Protein AF-A0A527XTD2-F1 (afdb_monomer)

pLDDT: mean 79.9, std 13.15, range [44.97, 97.12]

Radius of gyration: 25.45 Å; Cα contacts (8 Å, |Δi|>4): 52; chains: 1; bounding box: 57×50×64 Å

Structure (mmCIF, N/CA/C/O backbone):
data_AF-A0A527XTD2-F1
#
_entry.id   AF-A0A527XTD2-F1
#
loop_
_atom_site.group_PDB
_atom_site.id
_atom_site.type_symbol
_atom_site.label_atom_id
_atom_site.label_alt_id
_atom_site.label_comp_id
_atom_site.label_asym_id
_atom_site.label_entity_id
_atom_site.label_seq_id
_atom_site.pdbx_PDB_ins_code
_atom_site.Cartn_x
_atom_site.Cartn_y
_atom_site.Cartn_z
_atom_site.occupancy
_atom_site.B_iso_or_equiv
_atom_site.auth_seq_id
_atom_site.auth_comp_id
_atom_site.auth_asym_id
_atom_site.auth_atom_id
_atom_site.pdbx_PDB_model_num
ATOM 1 N N . MET A 1 1 ? 35.564 30.674 -20.885 1.00 44.97 1 MET A N 1
ATOM 2 C CA . MET A 1 1 ? 34.233 30.155 -20.494 1.00 44.97 1 MET A CA 1
ATOM 3 C C . MET A 1 1 ? 33.768 29.179 -21.568 1.00 44.97 1 MET A C 1
ATOM 5 O O . MET A 1 1 ? 33.470 29.627 -22.666 1.00 44.97 1 MET A O 1
ATOM 9 N N . VAL A 1 2 ? 33.778 27.867 -21.309 1.00 53.19 2 VAL A N 1
ATOM 10 C CA . VAL A 1 2 ? 33.254 26.865 -22.258 1.00 53.19 2 VAL A CA 1
ATOM 11 C C . VAL A 1 2 ? 31.771 26.668 -21.955 1.00 53.19 2 VAL A C 1
ATOM 13 O O . VAL A 1 2 ? 31.414 26.250 -20.858 1.00 53.19 2 VAL A O 1
ATOM 16 N N . SER A 1 3 ? 30.913 27.027 -22.908 1.00 56.81 3 SER A N 1
ATOM 17 C CA . SER A 1 3 ? 29.465 26.838 -22.813 1.00 56.81 3 SER A CA 1
ATOM 18 C C . SER A 1 3 ? 29.143 25.357 -23.014 1.00 56.81 3 SER A C 1
ATOM 20 O O . SER A 1 3 ? 29.431 24.798 -24.073 1.00 56.81 3 SER A O 1
ATOM 22 N N . ALA A 1 4 ? 28.588 24.702 -21.993 1.00 55.78 4 ALA A N 1
ATOM 23 C CA . ALA A 1 4 ? 28.132 23.321 -22.093 1.00 55.78 4 ALA A CA 1
ATOM 24 C C . ALA A 1 4 ? 26.935 23.261 -23.054 1.00 55.78 4 ALA A C 1
ATOM 26 O O . ALA A 1 4 ? 25.825 23.681 -22.722 1.00 55.78 4 ALA A O 1
ATOM 27 N N . ALA A 1 5 ? 27.161 22.763 -24.270 1.00 60.53 5 ALA A N 1
ATOM 28 C CA . ALA A 1 5 ? 26.094 22.535 -25.231 1.00 60.53 5 ALA A CA 1
ATOM 29 C C . ALA A 1 5 ? 25.113 21.502 -24.655 1.00 60.53 5 ALA A C 1
ATOM 31 O O . ALA A 1 5 ? 25.454 20.336 -24.458 1.00 60.53 5 ALA A O 1
ATOM 32 N N . SER A 1 6 ? 23.884 21.933 -24.372 1.00 61.59 6 SER A N 1
ATOM 33 C CA . SER A 1 6 ? 22.807 21.030 -23.972 1.00 61.59 6 SER A CA 1
ATOM 34 C C . SER A 1 6 ? 22.516 20.054 -25.118 1.00 61.59 6 SER A C 1
ATOM 36 O O . SER A 1 6 ? 21.973 20.428 -26.160 1.00 61.59 6 SER A O 1
ATOM 38 N N . VAL A 1 7 ? 22.902 18.787 -24.948 1.00 65.69 7 VAL A N 1
ATOM 39 C CA . VAL A 1 7 ? 22.606 17.718 -25.910 1.00 65.69 7 VAL A CA 1
ATOM 40 C C . VAL A 1 7 ? 21.104 17.456 -25.863 1.00 65.69 7 VAL A C 1
ATOM 42 O O . VAL A 1 7 ? 20.610 16.641 -25.085 1.00 65.69 7 VAL A O 1
ATOM 45 N N . ARG A 1 8 ? 20.338 18.179 -26.683 1.00 72.19 8 ARG A N 1
ATOM 46 C CA . ARG A 1 8 ? 18.925 17.860 -26.883 1.00 72.19 8 ARG A CA 1
ATOM 47 C C . ARG A 1 8 ? 18.860 16.494 -27.565 1.00 72.19 8 ARG A C 1
ATOM 49 O O . ARG A 1 8 ? 19.473 16.328 -28.622 1.00 72.19 8 ARG A O 1
ATOM 56 N N . PRO A 1 9 ? 18.125 15.515 -27.014 1.00 67.62 9 PRO A N 1
ATOM 57 C CA . PRO A 1 9 ? 18.068 14.193 -27.612 1.00 67.62 9 PRO A CA 1
ATOM 58 C C . PRO A 1 9 ? 17.537 14.302 -29.041 1.00 67.62 9 PRO A C 1
ATOM 60 O O . PRO A 1 9 ? 16.529 14.973 -29.296 1.00 67.62 9 PRO A O 1
ATOM 63 N N . SER A 1 10 ? 18.236 13.668 -29.982 1.00 80.75 10 SER A N 1
ATOM 64 C CA . SER A 1 10 ? 17.838 13.671 -31.385 1.00 80.75 10 SER A CA 1
ATOM 65 C C . SER A 1 10 ? 16.501 12.927 -31.561 1.00 80.75 10 SER A C 1
ATOM 67 O O . SER A 1 10 ? 16.182 12.020 -30.781 1.00 80.75 10 SER A O 1
ATOM 69 N N . PRO A 1 11 ? 15.684 13.269 -32.576 1.00 78.06 11 PRO A N 1
ATOM 70 C CA . PRO A 1 11 ? 14.425 12.568 -32.856 1.00 78.06 11 PRO A CA 1
ATOM 71 C C . PRO A 1 11 ? 14.591 11.044 -32.996 1.00 78.06 11 PRO A C 1
ATOM 73 O O . PRO A 1 11 ? 13.721 10.282 -32.577 1.00 78.06 11 PRO A O 1
ATOM 76 N N . LEU A 1 12 ? 15.743 10.600 -33.509 1.00 78.38 12 LEU A N 1
ATOM 77 C CA . LEU A 1 12 ? 16.108 9.189 -33.643 1.00 78.38 12 LEU A CA 1
ATOM 78 C C . LEU A 1 12 ? 16.370 8.520 -32.284 1.00 78.38 12 LEU A C 1
ATOM 80 O O . LEU A 1 12 ? 15.894 7.408 -32.053 1.00 78.38 12 LEU A O 1
ATOM 84 N N . ALA A 1 13 ? 17.059 9.204 -31.362 1.00 78.75 13 ALA A N 1
ATOM 85 C CA . ALA A 1 13 ? 17.282 8.708 -30.003 1.00 78.75 13 ALA A CA 1
ATOM 86 C C . ALA A 1 13 ? 15.956 8.548 -29.237 1.00 78.75 13 ALA A C 1
ATOM 88 O O . ALA A 1 13 ? 15.721 7.511 -28.615 1.00 78.75 13 ALA A O 1
ATOM 89 N N . ARG A 1 14 ? 15.033 9.516 -29.363 1.00 79.50 14 ARG A N 1
ATOM 90 C CA . ARG A 1 14 ? 13.682 9.420 -28.774 1.00 79.50 14 ARG A CA 1
ATOM 91 C C . ARG A 1 14 ? 12.882 8.235 -29.318 1.00 79.50 14 ARG A C 1
ATOM 93 O O . ARG A 1 14 ? 12.170 7.582 -28.557 1.00 79.50 14 ARG A O 1
ATOM 100 N N . ARG A 1 15 ? 12.995 7.942 -30.619 1.00 81.81 15 ARG A N 1
ATOM 101 C CA . ARG A 1 15 ? 12.290 6.812 -31.244 1.00 81.81 15 ARG A CA 1
ATOM 102 C C . ARG A 1 15 ? 12.807 5.472 -30.719 1.00 81.81 15 ARG A C 1
ATOM 104 O O . ARG A 1 15 ? 11.998 4.623 -30.370 1.00 81.81 15 ARG A O 1
ATOM 111 N N . ARG A 1 16 ? 14.129 5.326 -30.565 1.00 85.94 16 ARG A N 1
ATOM 112 C CA . ARG A 1 16 ? 14.755 4.122 -29.988 1.00 85.94 16 ARG A CA 1
ATOM 113 C C . ARG A 1 16 ? 14.298 3.856 -28.553 1.00 85.94 16 ARG A C 1
ATOM 115 O O . ARG A 1 16 ? 13.923 2.730 -28.252 1.00 85.94 16 ARG A O 1
ATOM 122 N N . VAL A 1 17 ? 14.258 4.883 -27.700 1.00 87.94 17 VAL A N 1
ATOM 123 C CA . VAL A 1 17 ? 13.794 4.746 -26.305 1.00 87.94 17 VAL A CA 1
ATOM 124 C C . VAL A 1 17 ? 12.325 4.320 -26.238 1.00 87.94 17 VAL A C 1
ATOM 126 O O . VAL A 1 17 ? 11.989 3.421 -25.474 1.00 87.94 17 VAL A O 1
ATOM 129 N N . ARG A 1 18 ? 11.447 4.911 -27.060 1.00 87.69 18 ARG A N 1
ATOM 130 C CA . ARG A 1 18 ? 10.028 4.511 -27.118 1.00 87.69 18 ARG A CA 1
ATOM 131 C C . ARG A 1 18 ? 9.857 3.058 -27.551 1.00 87.69 18 ARG A C 1
ATOM 133 O O . ARG A 1 18 ? 9.064 2.338 -26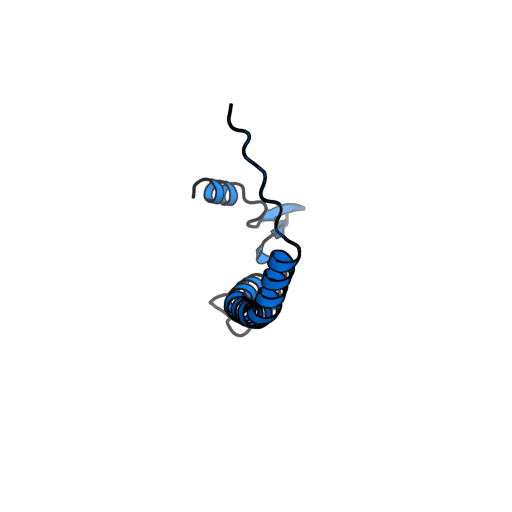.957 1.00 87.69 18 ARG A O 1
ATOM 140 N N . THR A 1 19 ? 10.606 2.628 -28.563 1.00 89.38 19 THR A N 1
ATOM 141 C CA . THR A 1 19 ? 10.582 1.238 -29.027 1.00 89.38 19 THR A CA 1
ATOM 142 C C . THR A 1 19 ? 11.114 0.285 -27.957 1.00 89.38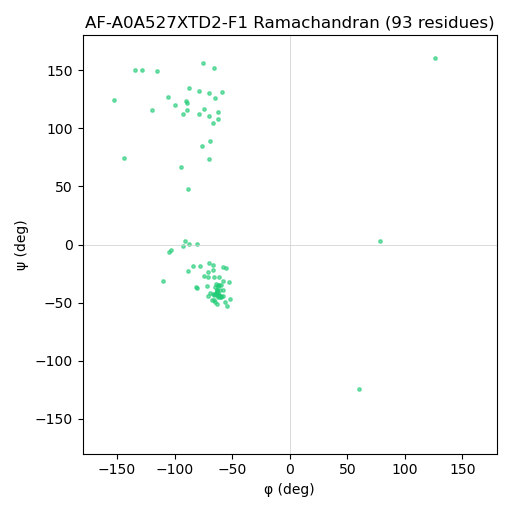 19 THR A C 1
ATOM 144 O O . THR A 1 19 ? 10.482 -0.732 -27.705 1.00 89.38 19 THR A O 1
ATOM 147 N N . ALA A 1 20 ? 12.201 0.636 -27.263 1.00 91.06 20 ALA A N 1
ATOM 148 C CA . ALA A 1 20 ? 12.708 -0.153 -26.140 1.00 91.06 20 ALA A CA 1
ATOM 149 C C . ALA A 1 20 ? 11.654 -0.313 -25.031 1.00 91.06 20 ALA A C 1
ATOM 151 O O . ALA A 1 20 ? 11.429 -1.425 -24.564 1.00 91.06 20 ALA A O 1
ATOM 152 N N . TRP A 1 21 ? 10.948 0.764 -24.670 1.00 95.38 21 TRP A N 1
ATOM 153 C CA . TRP A 1 21 ? 9.842 0.698 -23.712 1.00 95.38 21 TRP A CA 1
ATOM 154 C C . TRP A 1 21 ? 8.680 -0.166 -24.194 1.00 95.38 21 TRP A C 1
ATOM 156 O O . TRP A 1 21 ? 8.133 -0.904 -23.391 1.00 95.38 21 TRP A O 1
ATOM 166 N N . LEU A 1 22 ? 8.319 -0.135 -25.478 1.00 94.75 22 LEU A N 1
ATOM 167 C CA . LEU A 1 22 ? 7.269 -1.010 -26.016 1.00 94.75 22 LEU A CA 1
ATOM 168 C C . LEU A 1 22 ? 7.615 -2.500 -25.868 1.00 94.75 22 LEU A C 1
ATOM 170 O O . LEU A 1 22 ? 6.722 -3.302 -25.616 1.00 94.75 22 LEU A O 1
ATOM 174 N N . PHE A 1 23 ? 8.895 -2.861 -25.981 1.00 92.94 23 PHE A N 1
ATOM 175 C CA . PHE A 1 23 ? 9.353 -4.237 -25.769 1.00 92.94 23 PHE A CA 1
ATOM 176 C C . PHE A 1 23 ? 9.518 -4.596 -24.284 1.00 92.94 23 PHE A C 1
ATOM 178 O O . PHE A 1 23 ? 9.203 -5.715 -23.889 1.00 92.94 23 PHE A O 1
ATOM 185 N N . LEU A 1 24 ? 9.985 -3.661 -23.452 1.00 95.44 24 LEU A N 1
ATOM 186 C CA . LEU A 1 24 ? 10.249 -3.892 -22.025 1.00 95.44 24 LEU A CA 1
ATOM 187 C C . LEU A 1 24 ? 8.996 -3.800 -21.147 1.00 95.44 24 LEU A C 1
ATOM 189 O O . LEU A 1 24 ? 8.870 -4.553 -20.184 1.00 95.44 24 LEU A O 1
ATOM 193 N N . ALA A 1 25 ? 8.069 -2.894 -21.463 1.00 96.31 25 ALA A N 1
ATOM 194 C CA . ALA A 1 25 ? 6.855 -2.650 -20.689 1.00 96.31 25 ALA A CA 1
ATOM 195 C C . ALA A 1 25 ? 6.043 -3.920 -20.392 1.00 96.31 25 ALA A C 1
ATOM 197 O O . ALA A 1 25 ? 5.687 -4.087 -19.229 1.00 96.31 25 ALA A O 1
ATOM 198 N N . PRO A 1 26 ? 5.768 -4.835 -21.345 1.00 95.56 26 PRO A N 1
ATOM 199 C CA . PRO A 1 26 ? 5.003 -6.042 -21.032 1.00 95.56 26 PRO A CA 1
ATOM 200 C C . PRO A 1 26 ? 5.719 -6.952 -20.026 1.00 95.56 26 PRO A C 1
ATOM 202 O O . PRO A 1 26 ? 5.082 -7.465 -19.110 1.00 95.56 26 PRO A O 1
ATOM 205 N N . MET A 1 27 ? 7.043 -7.104 -20.130 1.00 96.56 27 MET A N 1
ATOM 206 C CA . MET A 1 27 ? 7.821 -7.876 -19.157 1.00 96.56 27 MET A CA 1
ATOM 207 C C . MET A 1 27 ? 7.795 -7.218 -17.772 1.00 96.56 27 MET A C 1
ATOM 209 O O . MET A 1 27 ? 7.507 -7.879 -16.774 1.00 96.56 27 MET A O 1
ATOM 213 N N . LEU A 1 28 ? 8.070 -5.912 -17.708 1.00 96.75 28 LEU A N 1
ATOM 214 C CA . LEU A 1 28 ? 8.056 -5.151 -16.457 1.00 96.75 28 LEU A CA 1
ATOM 215 C C . LEU A 1 28 ? 6.666 -5.136 -15.817 1.00 96.75 28 LEU A C 1
ATOM 217 O O . LEU A 1 28 ? 6.558 -5.190 -14.596 1.00 96.75 28 LEU A O 1
ATOM 221 N N . PHE A 1 29 ? 5.612 -5.106 -16.630 1.00 97.12 29 PHE A N 1
ATOM 222 C CA . PHE A 1 29 ? 4.235 -5.184 -16.166 1.00 97.12 29 PHE A CA 1
ATOM 223 C C . PHE A 1 29 ? 3.955 -6.525 -15.490 1.00 97.12 29 PHE A C 1
ATOM 225 O O . PHE A 1 29 ? 3.503 -6.533 -14.349 1.00 97.12 29 PHE A O 1
ATOM 232 N N . VAL A 1 30 ? 4.277 -7.652 -16.136 1.00 97.00 30 VAL A N 1
ATOM 233 C CA . VAL A 1 30 ? 4.081 -8.978 -15.522 1.00 97.00 30 VAL A CA 1
ATOM 234 C C . VAL A 1 30 ? 4.890 -9.100 -14.234 1.00 97.00 30 VAL A C 1
ATOM 236 O O . VAL A 1 30 ? 4.351 -9.536 -13.219 1.00 97.00 30 VAL A O 1
ATOM 239 N N . LEU A 1 31 ? 6.152 -8.663 -14.239 1.00 96.69 31 LEU A N 1
ATOM 240 C CA . LEU A 1 31 ? 6.993 -8.679 -13.043 1.00 96.69 31 LEU A CA 1
ATOM 241 C C . LEU A 1 31 ? 6.388 -7.831 -11.914 1.00 96.69 31 LEU A C 1
ATOM 243 O O . LEU A 1 31 ? 6.311 -8.290 -10.778 1.00 96.69 31 LEU A O 1
ATOM 247 N N . GLY A 1 32 ? 5.921 -6.622 -12.233 1.00 96.69 32 GLY A N 1
ATOM 248 C CA . GLY A 1 32 ? 5.271 -5.726 -11.282 1.00 96.69 32 GLY A CA 1
ATOM 249 C C . GLY A 1 32 ? 3.977 -6.307 -10.718 1.00 96.69 32 GLY A C 1
ATOM 250 O O . GLY A 1 32 ? 3.742 -6.206 -9.519 1.00 96.69 32 GLY A O 1
ATOM 251 N N . VAL A 1 33 ? 3.167 -6.973 -11.544 1.00 96.69 33 VAL A N 1
ATOM 252 C CA . VAL A 1 33 ? 1.935 -7.638 -11.095 1.00 96.69 33 VAL A CA 1
ATOM 253 C C . VAL A 1 33 ? 2.252 -8.824 -10.189 1.00 96.69 33 VAL A C 1
ATOM 255 O O . VAL A 1 33 ? 1.668 -8.934 -9.115 1.00 96.69 33 VAL A O 1
ATOM 258 N N . VAL A 1 34 ? 3.188 -9.693 -10.574 1.00 95.81 34 VAL A N 1
ATOM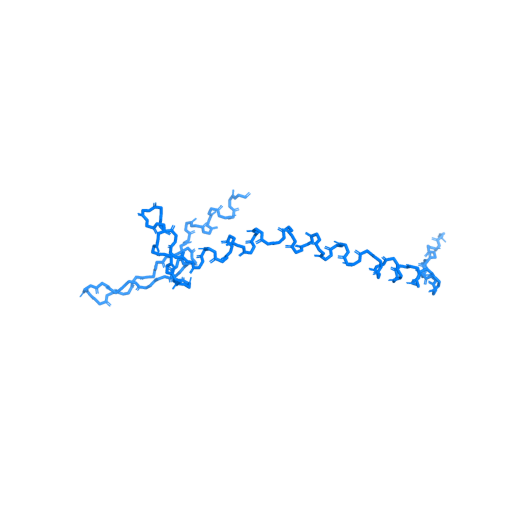 259 C CA . VAL A 1 34 ? 3.558 -10.873 -9.775 1.00 95.81 34 VAL A CA 1
ATOM 260 C C . VAL A 1 34 ? 4.178 -10.464 -8.439 1.00 95.81 34 VAL A C 1
ATOM 262 O O . VAL A 1 34 ? 3.836 -11.044 -7.411 1.00 95.81 34 VAL A O 1
ATOM 265 N N . ALA A 1 35 ? 5.043 -9.447 -8.434 1.00 93.81 35 ALA A N 1
ATOM 266 C CA . ALA A 1 35 ? 5.641 -8.914 -7.212 1.00 93.81 35 ALA A CA 1
ATOM 267 C C . ALA A 1 35 ? 4.632 -8.125 -6.358 1.00 93.81 35 ALA A C 1
ATOM 269 O O . ALA A 1 35 ? 4.671 -8.193 -5.132 1.00 93.81 35 ALA A O 1
ATOM 270 N N . GLY A 1 36 ? 3.709 -7.397 -6.990 1.00 94.81 36 GLY A N 1
ATOM 271 C CA . GLY A 1 36 ? 2.667 -6.626 -6.313 1.00 94.81 36 GLY A CA 1
ATOM 272 C C . GLY A 1 36 ? 1.543 -7.492 -5.745 1.00 94.81 36 GLY A C 1
ATOM 273 O O . GLY A 1 36 ? 0.935 -7.123 -4.745 1.00 94.81 36 GLY A O 1
ATOM 274 N N . TRP A 1 37 ? 1.285 -8.664 -6.328 1.00 93.12 37 TRP A N 1
ATOM 275 C CA . TRP A 1 37 ? 0.233 -9.581 -5.892 1.00 93.12 37 TRP A CA 1
ATOM 276 C C . TRP A 1 37 ? 0.302 -9.987 -4.408 1.00 93.12 37 TRP A C 1
ATOM 278 O O . TRP A 1 37 ? -0.706 -9.819 -3.717 1.00 93.12 37 TRP A O 1
ATOM 288 N N . PRO A 1 38 ? 1.432 -10.490 -3.862 1.00 90.62 38 PRO A N 1
ATOM 289 C CA . PRO A 1 38 ? 1.514 -10.827 -2.441 1.00 90.62 38 PRO A CA 1
ATOM 290 C C . PRO A 1 38 ? 1.315 -9.601 -1.545 1.00 90.62 38 PRO A C 1
ATOM 292 O O . PRO A 1 38 ? 0.665 -9.711 -0.510 1.00 90.62 38 PRO A O 1
ATOM 295 N N . PHE A 1 39 ? 1.799 -8.427 -1.962 1.00 88.88 39 PHE A N 1
ATOM 296 C CA . PHE A 1 39 ? 1.606 -7.183 -1.220 1.00 88.88 39 PHE A CA 1
ATOM 297 C C . PHE A 1 39 ? 0.130 -6.771 -1.172 1.00 88.88 39 PHE A C 1
ATOM 299 O O . PHE A 1 39 ? -0.405 -6.512 -0.096 1.00 88.88 39 PHE A O 1
ATOM 306 N N . LEU A 1 40 ? -0.556 -6.784 -2.319 1.00 88.50 40 LEU A N 1
ATOM 307 C CA . LEU A 1 40 ? -1.992 -6.514 -2.395 1.00 88.50 40 LEU A CA 1
ATOM 308 C C . LEU A 1 40 ? -2.800 -7.510 -1.563 1.00 88.50 40 LEU A C 1
ATOM 310 O O . LEU A 1 40 ? -3.791 -7.120 -0.957 1.00 88.50 40 LEU A O 1
ATOM 314 N N . ARG A 1 41 ? -2.366 -8.773 -1.482 1.00 84.38 41 ARG A N 1
ATOM 315 C CA . ARG A 1 41 ? -2.964 -9.763 -0.575 1.00 84.38 41 ARG A CA 1
ATOM 316 C C . ARG A 1 41 ? -2.828 -9.364 0.886 1.00 84.38 41 ARG A C 1
ATOM 318 O O . ARG A 1 41 ? -3.808 -9.462 1.612 1.00 84.38 41 ARG A O 1
ATOM 325 N N . THR A 1 42 ? -1.651 -8.916 1.314 1.00 83.50 42 THR A N 1
ATOM 326 C CA . THR A 1 42 ? -1.438 -8.447 2.690 1.00 83.50 42 THR A CA 1
ATOM 327 C C . THR A 1 42 ? -2.321 -7.245 3.004 1.00 83.50 42 THR A C 1
ATOM 329 O O . THR A 1 42 ? -2.973 -7.229 4.043 1.00 83.50 42 THR A O 1
ATOM 332 N N . VAL A 1 43 ? -2.397 -6.283 2.079 1.00 85.94 43 VAL A N 1
ATOM 333 C CA . VAL A 1 43 ? -3.295 -5.126 2.200 1.00 85.94 43 VAL A CA 1
ATOM 334 C C . VAL A 1 43 ? -4.758 -5.573 2.231 1.00 85.94 43 VAL A C 1
ATOM 336 O O . VAL A 1 43 ? -5.522 -5.087 3.042 1.00 85.94 43 VAL A O 1
ATOM 339 N N . TYR A 1 44 ? -5.174 -6.532 1.406 1.00 83.25 44 TYR A N 1
ATOM 340 C CA . TYR A 1 44 ? -6.537 -7.071 1.443 1.00 83.25 44 TYR A CA 1
ATOM 341 C C . TYR A 1 44 ? -6.851 -7.745 2.789 1.00 83.25 44 TYR A C 1
ATOM 343 O O . TYR A 1 44 ? -7.912 -7.523 3.372 1.00 83.25 44 TYR A O 1
ATOM 351 N N . TYR A 1 45 ? -5.918 -8.542 3.313 1.00 79.88 45 TYR A N 1
ATOM 352 C CA . TYR A 1 45 ? -6.098 -9.220 4.594 1.00 79.88 45 TYR A CA 1
ATOM 353 C C . TYR A 1 45 ? -6.165 -8.258 5.776 1.00 79.88 45 TYR A C 1
ATOM 355 O O . TYR A 1 45 ? -6.853 -8.571 6.739 1.00 79.88 45 TYR A O 1
ATOM 363 N N . SER A 1 46 ? -5.535 -7.084 5.709 1.00 80.00 46 SER A N 1
ATOM 364 C CA . SER A 1 46 ? -5.636 -6.101 6.791 1.00 80.00 46 SER A CA 1
ATOM 365 C C . SER A 1 46 ? -7.024 -5.455 6.911 1.00 80.00 46 SER A C 1
ATOM 367 O O . SER A 1 46 ? -7.343 -4.910 7.964 1.00 80.00 46 SER A O 1
ATOM 369 N N . PHE A 1 47 ? -7.879 -5.569 5.887 1.00 80.88 47 PHE A N 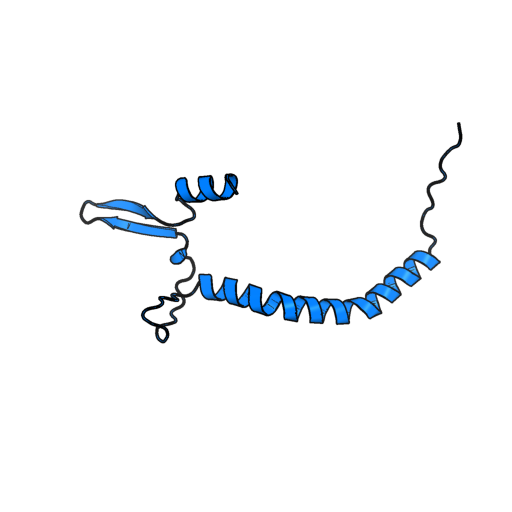1
ATOM 370 C CA . PHE A 1 47 ? -9.306 -5.195 5.941 1.00 80.88 47 PHE A CA 1
ATOM 371 C C . PHE A 1 47 ? -10.231 -6.350 6.362 1.00 80.88 47 PHE A C 1
ATOM 373 O O . PHE A 1 47 ? -11.457 -6.215 6.354 1.00 80.88 47 PHE A O 1
ATOM 380 N N . THR A 1 48 ? -9.669 -7.513 6.684 1.00 73.88 48 THR A N 1
ATOM 381 C CA . THR A 1 48 ? -10.421 -8.717 7.050 1.00 73.88 48 THR A CA 1
ATOM 382 C C . THR A 1 48 ? -10.124 -9.087 8.507 1.00 73.88 48 THR A C 1
ATOM 384 O O . THR A 1 48 ? -9.023 -8.824 8.988 1.00 73.88 48 THR A O 1
ATOM 387 N N . ASP A 1 49 ? -11.082 -9.686 9.219 1.00 66.56 49 ASP A N 1
ATOM 388 C CA . ASP A 1 49 ? -10.877 -10.174 10.590 1.00 66.56 49 ASP A CA 1
ATOM 389 C C . ASP A 1 49 ? -10.080 -11.480 10.548 1.00 66.56 49 ASP A C 1
ATOM 391 O O . ASP A 1 49 ? -10.615 -12.584 10.452 1.00 66.56 49 ASP A O 1
ATOM 395 N N . ALA A 1 50 ? -8.760 -11.345 10.483 1.00 57.62 50 ALA A N 1
ATOM 396 C CA . ALA A 1 50 ? -7.834 -12.461 10.548 1.00 57.62 50 ALA A CA 1
ATOM 397 C C . ALA A 1 50 ? -7.371 -12.656 11.998 1.00 57.62 50 ALA A C 1
ATOM 399 O O . ALA A 1 50 ? -6.201 -12.446 12.322 1.00 57.62 50 ALA A O 1
ATOM 400 N N . SER A 1 51 ? -8.283 -13.054 12.884 1.00 55.69 51 SER A N 1
ATOM 401 C CA . SER A 1 51 ? -7.915 -13.513 14.224 1.00 55.69 51 SER A CA 1
ATOM 402 C C . SER A 1 51 ? -7.209 -14.872 14.137 1.00 55.69 51 SER A C 1
ATOM 404 O O . SER A 1 51 ? -7.714 -15.804 13.512 1.00 55.69 51 SER A O 1
ATOM 406 N N . LEU A 1 52 ? -6.045 -15.023 14.790 1.00 51.03 52 LEU A N 1
ATOM 407 C CA . LEU A 1 52 ? -5.326 -16.309 14.869 1.00 51.03 52 LEU A CA 1
ATOM 408 C C . LEU A 1 52 ? -6.178 -17.434 15.489 1.00 51.03 52 LEU A C 1
ATOM 410 O O . LEU A 1 52 ? -5.847 -18.605 15.315 1.00 51.03 52 LEU A O 1
ATOM 414 N N . ALA A 1 53 ? -7.241 -17.083 16.219 1.00 55.44 53 ALA A N 1
ATOM 415 C CA . ALA A 1 53 ? -8.140 -18.030 16.865 1.00 55.44 53 ALA A CA 1
ATOM 416 C C . ALA A 1 53 ? -9.240 -18.572 15.935 1.00 55.44 53 ALA A C 1
ATOM 418 O O . ALA A 1 53 ? -9.803 -19.616 16.246 1.00 55.44 53 ALA A O 1
ATOM 419 N N . ASP A 1 54 ? -9.528 -17.905 14.810 1.00 52.59 54 ASP A N 1
ATOM 420 C CA . ASP A 1 54 ? -10.693 -18.219 13.974 1.00 52.59 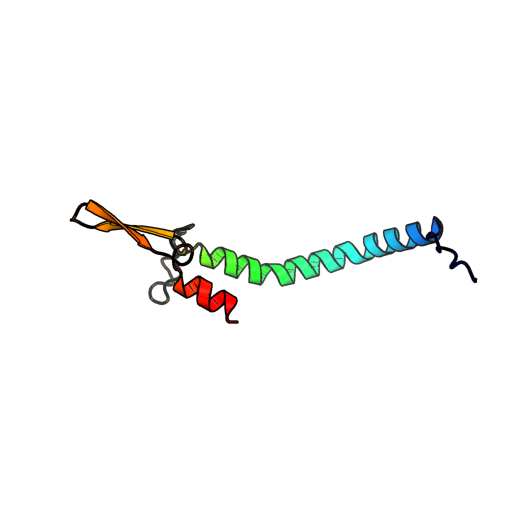54 ASP A CA 1
ATOM 421 C C . ASP A 1 54 ? -10.381 -18.033 12.478 1.00 52.59 54 ASP A C 1
ATOM 423 O O . ASP A 1 54 ? -10.775 -17.077 11.812 1.00 52.59 54 ASP A O 1
ATOM 427 N N . LEU A 1 55 ? -9.616 -18.980 11.925 1.00 54.53 55 LEU A N 1
ATOM 428 C CA . LEU A 1 55 ? -9.179 -18.954 10.522 1.00 54.53 55 LEU A CA 1
ATOM 429 C C . LEU A 1 55 ? -10.336 -19.114 9.512 1.00 54.53 55 LEU A C 1
ATOM 431 O O . LEU A 1 55 ? -10.181 -18.693 8.361 1.00 54.53 55 LEU A O 1
AT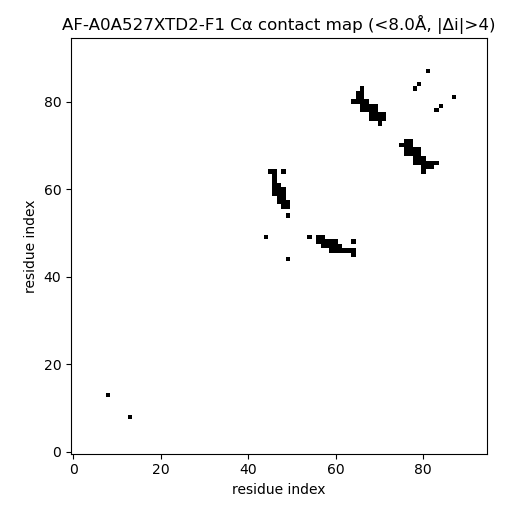OM 435 N N . ASP A 1 56 ? -11.467 -19.690 9.940 1.00 52.81 56 ASP A N 1
ATOM 436 C CA . ASP A 1 56 ? -12.670 -19.925 9.124 1.00 52.81 56 ASP A CA 1
ATOM 437 C C . ASP A 1 56 ? -13.651 -18.739 9.132 1.00 52.81 56 ASP A C 1
ATOM 439 O O . ASP A 1 56 ? -14.406 -18.552 8.174 1.00 52.81 56 ASP A O 1
ATOM 443 N N . ALA A 1 57 ? -13.611 -17.876 10.151 1.00 53.22 57 ALA A N 1
ATOM 444 C CA . ALA A 1 57 ? -14.486 -16.709 10.273 1.00 53.22 57 ALA A CA 1
ATOM 445 C C . ALA A 1 57 ? -13.894 -15.474 9.576 1.00 53.22 57 ALA A C 1
ATOM 447 O O . ALA A 1 57 ? -13.863 -14.381 10.133 1.00 53.22 57 ALA A O 1
ATOM 448 N N . ARG A 1 58 ? -13.420 -15.640 8.335 1.00 56.72 58 ARG A N 1
ATOM 449 C CA . ARG A 1 58 ? -12.812 -14.570 7.533 1.00 56.72 58 ARG A CA 1
ATOM 450 C C . ARG A 1 58 ? -13.873 -13.552 7.094 1.00 56.72 58 ARG A C 1
ATOM 452 O O . ARG A 1 58 ? -14.297 -13.539 5.938 1.00 56.72 58 ARG A O 1
ATOM 459 N N . GLN A 1 59 ? -14.332 -12.725 8.026 1.00 65.12 59 GLN A N 1
ATOM 460 C CA . GLN A 1 59 ? -15.324 -11.691 7.776 1.00 65.12 59 GLN A CA 1
ATOM 461 C C . GLN A 1 59 ? -14.637 -10.406 7.328 1.00 65.12 59 GLN A C 1
ATOM 463 O O . GLN A 1 59 ? -13.614 -9.987 7.869 1.00 65.12 59 GLN A O 1
ATOM 468 N N . TRP A 1 60 ? -15.186 -9.792 6.286 1.00 71.81 60 TRP A N 1
ATOM 469 C CA . TRP A 1 60 ? -14.748 -8.480 5.838 1.00 71.81 60 TRP A CA 1
ATOM 470 C C . TRP A 1 60 ? -15.185 -7.437 6.869 1.00 71.81 60 TRP A C 1
ATOM 472 O O . TRP A 1 60 ? -16.378 -7.169 6.994 1.00 71.81 60 TRP A O 1
ATOM 482 N N . VAL A 1 61 ? -14.225 -6.855 7.586 1.00 75.62 61 VAL A N 1
ATOM 483 C CA . VAL A 1 61 ? -14.462 -5.839 8.632 1.00 75.62 61 VAL A CA 1
ATOM 484 C C . VAL A 1 61 ? -14.130 -4.423 8.161 1.00 75.62 61 VAL A C 1
ATOM 486 O O . VAL A 1 61 ? -14.376 -3.444 8.856 1.00 75.62 61 VAL A O 1
ATOM 489 N N . GLY A 1 62 ? -13.595 -4.275 6.946 1.00 78.75 62 GLY A N 1
ATOM 490 C CA . GLY A 1 62 ? -13.292 -2.968 6.377 1.00 78.75 62 GLY A CA 1
ATOM 491 C C . GLY A 1 62 ? -12.295 -2.195 7.243 1.00 78.75 62 GLY A C 1
ATOM 492 O O . GLY A 1 62 ? -11.188 -2.665 7.493 1.00 78.75 62 GLY A O 1
ATOM 493 N N . PHE A 1 63 ? -12.670 -0.986 7.666 1.00 80.12 63 PHE A N 1
ATOM 494 C CA . PHE A 1 63 ? -11.787 -0.078 8.407 1.00 80.12 63 PHE A CA 1
ATOM 495 C C . PHE A 1 63 ? -11.803 -0.272 9.924 1.00 80.12 63 PHE A C 1
ATOM 497 O O . PHE A 1 63 ? -11.045 0.416 10.610 1.00 80.12 63 PHE A O 1
ATOM 504 N N . ASP A 1 64 ? -12.586 -1.215 10.444 1.00 77.75 64 ASP A N 1
ATOM 505 C CA . ASP A 1 64 ? -12.729 -1.414 11.890 1.00 77.75 64 ASP A CA 1
ATOM 506 C C . ASP A 1 64 ? -11.391 -1.787 12.561 1.00 77.75 64 ASP A C 1
ATOM 508 O O . ASP A 1 64 ? -11.131 -1.390 13.693 1.00 77.75 64 ASP A O 1
ATOM 512 N N . ASN A 1 65 ? -10.475 -2.431 11.823 1.00 78.75 65 ASN A N 1
ATOM 513 C CA . ASN A 1 65 ? -9.101 -2.719 12.268 1.00 78.75 65 ASN A CA 1
ATOM 514 C C . ASN A 1 65 ? -8.221 -1.464 12.455 1.00 78.75 65 ASN A C 1
ATOM 516 O O . ASN A 1 65 ? -7.162 -1.527 13.079 1.00 78.75 65 ASN A O 1
ATOM 520 N N . TYR A 1 66 ? -8.614 -0.329 11.877 1.00 80.38 66 TYR A N 1
A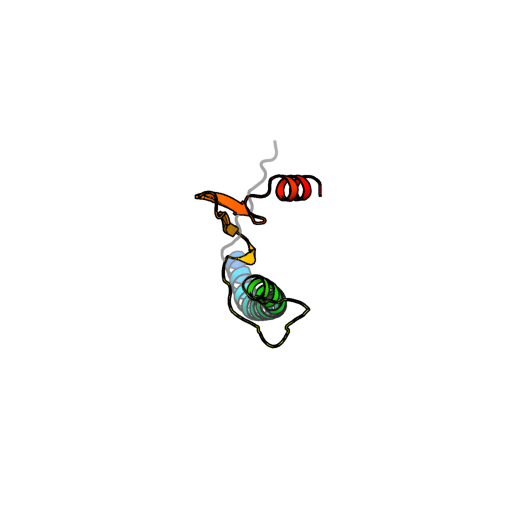TOM 521 C CA . TYR A 1 66 ? -7.834 0.912 11.864 1.00 80.38 66 TYR A CA 1
ATOM 522 C C . TYR A 1 66 ? -8.451 2.011 12.727 1.00 80.38 66 TYR A C 1
ATOM 524 O O . TYR A 1 66 ? -7.718 2.850 13.263 1.00 80.38 66 TYR A O 1
ATOM 532 N N . PHE A 1 67 ? -9.779 2.023 12.839 1.00 82.69 67 PHE A N 1
ATOM 533 C CA . PHE A 1 67 ? -10.537 3.010 13.594 1.00 82.69 67 PHE A CA 1
ATOM 534 C C . PHE A 1 67 ? -11.853 2.408 14.086 1.00 82.69 67 PHE A C 1
ATOM 536 O O . PHE A 1 67 ? -12.671 1.956 13.290 1.00 82.69 67 PHE A O 1
ATOM 543 N N . SER A 1 68 ? -12.076 2.470 15.393 1.00 79.94 68 SER A N 1
ATOM 544 C CA . SER A 1 68 ? -13.294 2.010 16.047 1.00 79.94 68 SER A CA 1
ATOM 545 C C . SER A 1 68 ? -13.781 3.044 17.066 1.00 79.94 68 SER A C 1
ATOM 547 O O . SER A 1 68 ? -13.003 3.813 17.639 1.00 79.94 68 SER A O 1
ATOM 549 N N . VAL A 1 69 ? -15.097 3.095 17.275 1.00 79.31 69 VAL A N 1
ATOM 550 C CA . VAL A 1 69 ? -15.723 3.975 18.268 1.00 79.31 69 VAL A CA 1
ATOM 551 C C . VAL A 1 69 ? -16.477 3.115 19.269 1.00 79.31 69 VAL A C 1
ATOM 553 O O . VAL A 1 69 ? -17.450 2.448 18.922 1.00 79.31 69 VAL A O 1
ATOM 556 N N . LEU A 1 70 ? -16.035 3.145 20.522 1.00 78.69 70 LEU A N 1
ATOM 557 C CA . LEU A 1 70 ? -16.642 2.401 21.618 1.00 78.69 70 LEU A CA 1
ATOM 558 C C . LEU A 1 70 ? -17.549 3.329 22.428 1.00 78.69 70 LEU A C 1
ATOM 560 O O . LEU A 1 70 ? -17.096 4.317 23.011 1.00 78.69 70 LEU A O 1
ATOM 564 N N . THR A 1 71 ? -18.836 2.993 22.492 1.00 83.12 71 THR A N 1
ATOM 565 C CA . THR A 1 71 ? -19.815 3.701 23.326 1.00 83.12 71 THR A CA 1
ATOM 566 C C . THR A 1 71 ? -19.911 3.012 24.678 1.00 83.12 71 THR A C 1
ATOM 568 O O . THR A 1 71 ? -20.387 1.881 24.778 1.00 83.12 71 THR A O 1
ATOM 571 N N . LEU A 1 72 ? -19.464 3.683 25.737 1.00 82.38 72 LEU A N 1
ATOM 572 C CA . LEU A 1 72 ? -19.577 3.144 27.089 1.00 82.38 72 LEU A CA 1
ATOM 573 C C . LEU A 1 72 ? -21.023 3.248 27.597 1.00 82.38 72 LEU A C 1
ATOM 575 O O . LEU A 1 72 ? -21.740 4.175 27.214 1.00 82.38 72 LEU A O 1
ATOM 579 N N . PRO A 1 73 ? -21.428 2.403 28.568 1.00 80.06 73 PRO A N 1
ATOM 580 C CA . PRO A 1 73 ? -22.724 2.524 29.247 1.00 80.06 73 PRO A CA 1
ATOM 581 C C . PRO A 1 73 ? -22.967 3.899 29.895 1.00 80.06 73 PRO A C 1
ATOM 583 O O . PRO A 1 73 ? -24.101 4.277 30.157 1.00 80.06 73 PRO A O 1
ATOM 586 N N . SER A 1 74 ? -21.897 4.662 30.141 1.00 84.12 74 SER A N 1
ATOM 587 C CA . SER A 1 74 ? -21.927 6.036 30.651 1.00 84.12 74 SER A CA 1
ATOM 588 C C . SER A 1 74 ? -22.223 7.105 29.587 1.00 84.12 74 SER A C 1
ATOM 590 O O . SER A 1 74 ? -22.217 8.290 29.912 1.00 84.12 74 SER A O 1
ATOM 592 N N . GLY A 1 75 ? -22.430 6.726 28.321 1.00 82.88 75 GLY A N 1
ATOM 593 C CA . GLY A 1 75 ? -22.646 7.647 27.198 1.00 82.88 75 GLY A CA 1
ATOM 594 C C . GLY A 1 75 ? -21.368 8.295 26.649 1.00 82.88 75 GLY A C 1
ATOM 595 O O . GLY A 1 75 ? -21.434 9.128 25.748 1.00 82.88 75 GLY A O 1
ATOM 596 N N . ARG A 1 76 ? -20.191 7.930 27.174 1.00 83.62 76 ARG A N 1
ATOM 597 C CA . ARG A 1 76 ? -18.897 8.412 26.672 1.00 83.62 76 ARG A CA 1
ATOM 598 C C . ARG A 1 76 ? -18.499 7.650 25.408 1.00 83.62 76 ARG A C 1
ATOM 600 O O . ARG A 1 76 ? -18.513 6.422 25.410 1.00 83.62 76 ARG A O 1
ATOM 607 N N . LEU A 1 77 ? -18.088 8.389 24.379 1.00 83.56 77 LEU A N 1
ATOM 608 C CA . LEU A 1 77 ? -17.473 7.845 23.168 1.00 83.56 77 LEU A CA 1
ATOM 609 C C . LEU A 1 77 ? -15.956 7.777 2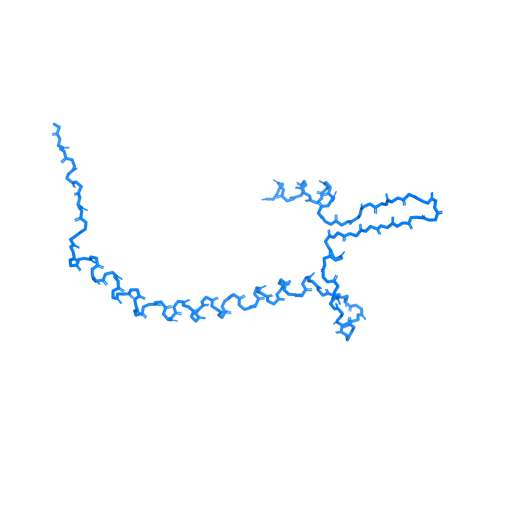3.367 1.00 83.56 77 LEU A C 1
ATOM 611 O O . LEU A 1 77 ? -15.328 8.792 23.679 1.00 83.56 77 LEU A O 1
ATOM 615 N N . LEU A 1 78 ? -15.376 6.591 23.207 1.00 81.00 78 LEU A N 1
ATOM 616 C CA . LEU A 1 78 ? -13.933 6.398 23.114 1.00 81.00 78 LEU A CA 1
ATOM 617 C C . LEU A 1 78 ? -13.577 6.100 21.662 1.00 81.00 78 LEU A C 1
ATOM 619 O O . LEU A 1 78 ? -14.154 5.206 21.051 1.00 81.00 78 LEU A O 1
ATOM 623 N N . TYR A 1 79 ? -12.632 6.865 21.130 1.00 81.56 79 TYR A N 1
ATOM 624 C CA . TYR A 1 79 ? -12.026 6.601 19.834 1.00 81.56 79 TYR A CA 1
ATOM 625 C C . TYR A 1 79 ? -10.824 5.693 20.067 1.00 81.56 79 TYR A C 1
ATOM 627 O O . TYR A 1 79 ? -9.931 6.062 20.831 1.00 81.56 79 TYR A O 1
ATOM 635 N N . ASP A 1 80 ? -10.824 4.525 19.441 1.00 79.56 80 ASP A N 1
ATOM 636 C CA . ASP A 1 80 ? -9.762 3.530 19.552 1.00 79.56 80 ASP A CA 1
ATOM 637 C C . ASP A 1 80 ? -9.298 3.110 18.151 1.00 79.56 80 ASP A C 1
ATOM 639 O O . ASP A 1 80 ? -10.062 3.165 17.185 1.00 79.56 80 ASP A O 1
ATOM 643 N N . GLY A 1 81 ? -8.034 2.724 18.016 1.00 83.38 81 GLY A N 1
ATOM 644 C CA . GLY A 1 81 ? -7.436 2.316 16.746 1.00 83.38 81 GLY A CA 1
ATOM 645 C C . GLY A 1 81 ? -6.156 3.065 16.375 1.00 83.38 81 GLY A C 1
ATOM 646 O O . GLY A 1 81 ? -5.865 4.167 16.843 1.00 83.38 81 GLY A O 1
ATOM 647 N N . LEU A 1 82 ? -5.390 2.451 15.473 1.00 83.88 82 LEU A N 1
ATOM 648 C CA . LEU A 1 82 ? -4.043 2.884 15.080 1.00 83.88 82 LEU A CA 1
ATOM 649 C C . LEU A 1 82 ? -4.001 4.315 14.521 1.00 83.88 82 LEU A C 1
ATOM 651 O O . LEU A 1 82 ? -3.012 5.020 14.692 1.00 83.88 82 LEU A O 1
ATOM 655 N N . LEU A 1 83 ? -5.074 4.760 13.857 1.00 82.81 83 LEU A N 1
ATOM 656 C CA . LEU A 1 83 ? -5.130 6.093 13.250 1.00 82.81 83 LEU A CA 1
ATOM 657 C C . LEU A 1 83 ? -5.223 7.223 14.283 1.00 82.81 83 LEU A C 1
ATOM 659 O O . LEU A 1 83 ? -4.781 8.338 14.000 1.00 82.81 83 LEU A O 1
ATOM 663 N N . VAL A 1 84 ? -5.792 6.940 15.456 1.00 84.19 84 VAL A N 1
ATOM 664 C CA . VAL A 1 84 ? -5.985 7.912 16.541 1.00 84.19 84 VAL A CA 1
ATOM 665 C C . VAL A 1 84 ? -5.002 7.725 17.694 1.00 84.19 84 VAL A C 1
ATOM 667 O O . VAL A 1 84 ? -4.959 8.577 18.580 1.00 84.19 84 VAL A O 1
ATOM 670 N N . ASP A 1 85 ? -4.188 6.664 17.675 1.00 84.62 85 ASP A N 1
ATOM 671 C CA . ASP A 1 85 ? -3.194 6.384 18.709 1.00 84.62 85 ASP A CA 1
ATOM 672 C C . ASP A 1 85 ? -1.918 7.250 18.539 1.00 84.62 85 ASP A C 1
ATOM 674 O O . ASP A 1 85 ? -1.139 7.066 17.593 1.00 84.62 85 ASP A O 1
ATOM 678 N N . PRO A 1 86 ? -1.639 8.189 19.466 1.00 85.56 86 PRO A N 1
ATOM 679 C CA . PRO A 1 86 ? -0.438 9.019 19.417 1.00 85.56 86 PRO A CA 1
ATOM 680 C C . PRO A 1 86 ? 0.854 8.247 19.728 1.00 85.56 86 PRO A C 1
ATOM 682 O O . PRO A 1 86 ? 1.935 8.689 19.324 1.00 85.56 86 PRO A O 1
ATOM 685 N N . VAL A 1 87 ? 0.782 7.124 20.450 1.00 87.00 87 VAL A N 1
ATOM 686 C CA . VAL A 1 87 ? 1.949 6.281 20.752 1.00 87.00 87 VAL A CA 1
ATOM 687 C C . VAL A 1 87 ? 2.408 5.570 19.487 1.00 87.00 87 VAL A C 1
ATOM 689 O O . VAL A 1 87 ? 3.603 5.588 19.181 1.00 87.00 87 VAL A O 1
ATOM 692 N N . TRP A 1 88 ? 1.465 5.021 18.722 1.00 85.94 88 TRP A N 1
ATOM 693 C CA . TRP A 1 88 ? 1.743 4.376 17.443 1.00 85.94 88 TRP A CA 1
ATOM 694 C C . TRP A 1 88 ? 2.475 5.314 16.474 1.00 85.94 88 TRP A C 1
ATOM 696 O O . TRP A 1 88 ? 3.552 4.982 15.977 1.00 85.94 88 TRP A O 1
ATOM 706 N N . TRP A 1 89 ? 1.975 6.540 16.288 1.00 91.25 89 TRP A N 1
ATOM 707 C CA . TRP A 1 89 ? 2.631 7.524 15.418 1.00 91.25 89 TRP A CA 1
ATOM 708 C C . TRP A 1 89 ? 4.009 7.959 15.910 1.00 91.25 89 TRP A C 1
ATOM 710 O O . TRP A 1 89 ? 4.908 8.210 15.106 1.00 91.25 89 TRP A O 1
ATOM 720 N N . ARG A 1 90 ? 4.204 8.032 17.229 1.00 91.00 90 ARG A N 1
ATOM 721 C CA . ARG A 1 90 ? 5.525 8.313 17.796 1.00 91.00 90 ARG A CA 1
ATOM 722 C C . ARG A 1 90 ? 6.513 7.183 17.491 1.00 91.00 90 ARG A C 1
ATOM 724 O O . ARG A 1 90 ? 7.678 7.473 17.246 1.00 91.00 90 ARG A O 1
ATOM 731 N N . ALA A 1 91 ? 6.066 5.927 17.482 1.00 87.06 91 ALA A N 1
ATOM 732 C CA . ALA A 1 91 ? 6.905 4.795 17.098 1.00 87.06 91 ALA A CA 1
ATOM 733 C C . ALA A 1 91 ? 7.303 4.856 15.613 1.00 87.06 91 ALA A C 1
ATOM 735 O O . ALA A 1 91 ? 8.481 4.691 15.319 1.00 87.06 91 ALA A O 1
ATOM 736 N N . VAL A 1 92 ? 6.367 5.184 14.710 1.00 87.50 92 VAL A N 1
ATOM 737 C CA . VAL A 1 92 ? 6.630 5.328 13.260 1.00 87.50 92 VAL A CA 1
ATOM 738 C C . VAL A 1 92 ? 7.711 6.370 12.968 1.00 87.50 92 VAL A C 1
ATOM 740 O O . VAL A 1 92 ? 8.537 6.165 12.087 1.00 87.50 92 VAL A O 1
ATOM 743 N N . TRP A 1 93 ? 7.728 7.482 13.704 1.00 89.25 93 TRP A N 1
ATOM 744 C CA . TRP A 1 93 ? 8.749 8.519 13.514 1.00 89.25 93 TRP A CA 1
ATOM 745 C C . TRP A 1 93 ? 10.107 8.196 14.134 1.00 89.25 93 TRP A C 1
ATOM 747 O O . TRP A 1 93 ? 11.101 8.822 13.774 1.00 89.25 93 TRP A O 1
ATOM 757 N N . ASN A 1 94 ? 10.151 7.257 15.076 1.00 87.81 94 ASN A N 1
ATOM 758 C CA . ASN A 1 94 ? 11.373 6.876 15.778 1.00 87.81 94 ASN A CA 1
ATOM 759 C C . ASN A 1 94 ? 12.107 5.690 15.121 1.00 87.81 94 ASN A C 1
ATOM 761 O O . ASN A 1 94 ? 13.155 5.290 15.630 1.00 87.81 94 ASN A O 1
ATOM 765 N N . THR A 1 95 ? 11.570 5.130 14.032 1.00 69.88 95 THR A N 1
ATOM 766 C CA . THR A 1 95 ? 12.179 4.070 13.206 1.00 69.88 95 THR A CA 1
ATOM 767 C C . THR A 1 95 ? 12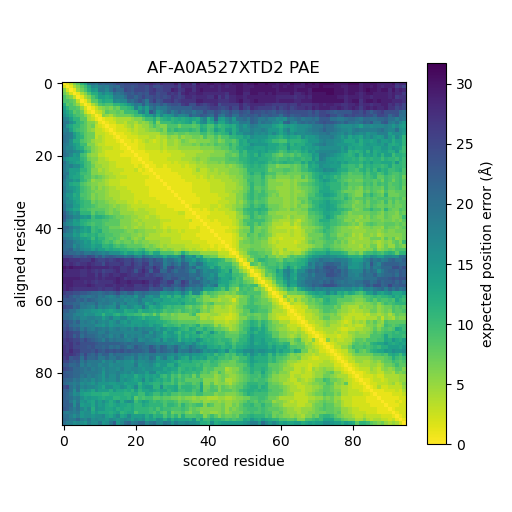.610 4.612 11.857 1.00 69.88 95 THR A C 1
ATOM 769 O O . THR A 1 95 ? 13.738 4.285 11.430 1.00 69.88 95 THR A O 1
#

Sequence (95 aa):
MVSAASVRPSPLARRRVRTAWLFLAPMLFVLGVVAGWPFLRTVYYSFTDASLADLDARQWVGFDNYFSVLTLPSGRLLYDGLLVDPVWWRAVWNT

Foldseek 3Di:
DDDDPDCDDDPVNVVVVVVVCVVCVVVVVVVCCVVCVVVVVVVQQLQWPCDPVCNPRGHRNGCCQAWDWDQDPVRDIDIDGLVPDPVNVVVVVVD

Mean predicted aligned error: 11.71 Å

Secondary structure (DSSP, 8-state):
-------PPPHHHHHHHHHHHHHHHHHHHHHHHHHHHHHHHHHHHHTB---TT-SS---B-TTTTT-EEEE-TTS-EEEESTTT-HHHHHHHHT-

Nearest PDB structures (foldseek):
  9gc3-assembly1_A  TM=5.144E-01  e=9.510E+00  Saccharomyces cerevisiae
  6c9l-assembly2_D  TM=3.203E-01  e=8.907E+00  Homo sapiens
  7pua-assembly1_Fh  TM=2.228E-01  e=9.510E+00  Trypanosoma brucei brucei

Solvent-accessible surface area (backbone atoms only — not comparable to full-atom values): 5844 Å² total; per-residue (Å²): 136,86,80,80,77,79,81,71,79,48,76,68,57,56,51,52,53,53,54,51,45,67,67,45,48,63,58,53,47,53,52,49,49,63,65,42,47,63,54,52,47,54,58,54,48,60,29,31,44,76,47,94,88,38,82,84,60,68,42,81,52,51,59,53,76,40,48,40,76,48,74,44,98,86,75,48,78,43,84,46,39,65,80,78,37,69,67,57,56,54,51,65,75,74,108